Protein AF-A0A7C5J9Q0-F1 (afdb_monomer)

Radius of gyration: 25.02 Å; Cα contacts (8 Å, |Δi|>4): 66; chains: 1; bounding box: 56×14×73 Å

Solvent-accessible surface area (backbone atoms only — not comparable to full-atom values): 5003 Å² total; per-residue (Å²): 111,71,66,60,53,53,53,49,54,50,54,57,57,59,68,64,74,73,79,63,66,53,92,59,57,42,71,53,73,51,79,54,95,94,42,82,46,77,49,76,42,73,66,47,56,72,68,57,38,54,52,53,50,49,54,50,52,54,49,52,50,53,47,47,52,40,58,24,84,86,47,94,24,60,44,39,53,52,51,66,76,76,109

pLDDT: mean 90.5, std 11.59, range [58.56, 98.62]

Nearest PDB structures (foldseek):
  6d6v-assembly1_A  TM=3.042E-01  e=2.535E+00  Tetrahymena thermophila
  8hcq-assembly1_R  TM=3.066E-01  e=8.394E+00  Homo sapiens
  7o05-assembly2_B  TM=2.453E-01  e=7.348E+00  Severe acute respiratory syndrome coronavirus 2

Sequence (83 aa):
MRCLATTLALLLALAGCGREAPSTPYQSQFLALGTLVNISLWGVDDDQGAAAVRAVEDELNRVYDTWHAWRPSTLTDLNRRLA

Foldseek 3Di:
DVVVVVVVVVVVVVVPVPPDQPPAWDWDWDDAPRDIDIDTHGRDDPVRSVVVVVVVVVVRVVCCQACPPPDPHVVVVVVVVVD

Mean predicted aligned error: 8.35 Å

Secondary structure (DSSP, 8-state):
-HHHHHHHHHHHHHTTTT-SS-SSPEEEEEEETTEEEEEEESS--HHHHHHHHHHHHHHHHHHHHHS-SSSSSHHHHHHHHH-

Structure (mmCIF, N/CA/C/O backbone):
data_AF-A0A7C5J9Q0-F1
#
_entry.id   AF-A0A7C5J9Q0-F1
#
loop_
_atom_site.group_PDB
_atom_site.id
_atom_site.type_symbol
_atom_site.label_atom_id
_atom_site.label_alt_id
_atom_site.label_comp_id
_atom_site.label_asym_id
_atom_site.label_entity_id
_atom_site.label_seq_id
_atom_site.pdbx_PDB_ins_code
_atom_site.Cartn_x
_atom_site.Cartn_y
_atom_site.Cartn_z
_atom_site.occupancy
_atom_site.B_iso_or_equiv
_atom_site.auth_seq_id
_atom_site.auth_comp_id
_atom_site.auth_asym_id
_atom_site.auth_atom_id
_atom_site.pdbx_PDB_model_num
ATOM 1 N N . MET A 1 1 ? -39.661 4.898 47.047 1.00 61.22 1 MET A N 1
ATOM 2 C CA . MET A 1 1 ? -39.989 4.332 45.714 1.00 61.22 1 MET A CA 1
ATOM 3 C C . MET A 1 1 ? -39.895 5.361 44.584 1.00 61.22 1 MET A C 1
ATOM 5 O O . MET A 1 1 ? -39.242 5.060 43.599 1.00 61.22 1 MET A O 1
ATOM 9 N N . ARG A 1 2 ? -40.452 6.580 44.718 1.00 69.88 2 ARG A N 1
ATOM 10 C CA . ARG A 1 2 ? -40.406 7.621 43.661 1.00 69.88 2 ARG A CA 1
ATOM 11 C C . ARG A 1 2 ? -38.988 8.082 43.289 1.00 69.88 2 ARG A C 1
ATOM 13 O O . ARG A 1 2 ? -38.703 8.153 42.106 1.00 69.88 2 ARG A O 1
ATOM 20 N N . CYS A 1 3 ? -38.094 8.289 44.265 1.00 73.94 3 CYS A N 1
ATOM 21 C CA . CYS A 1 3 ? -36.695 8.648 43.982 1.00 73.94 3 CYS A CA 1
ATOM 22 C C . CYS A 1 3 ? -35.930 7.536 43.255 1.00 73.94 3 CYS A C 1
ATOM 24 O O . CYS A 1 3 ? -35.151 7.824 42.362 1.00 73.94 3 CYS A O 1
ATOM 26 N N . LEU A 1 4 ? -36.188 6.267 43.595 1.00 79.81 4 LEU A N 1
ATOM 27 C CA . LEU A 1 4 ? -35.509 5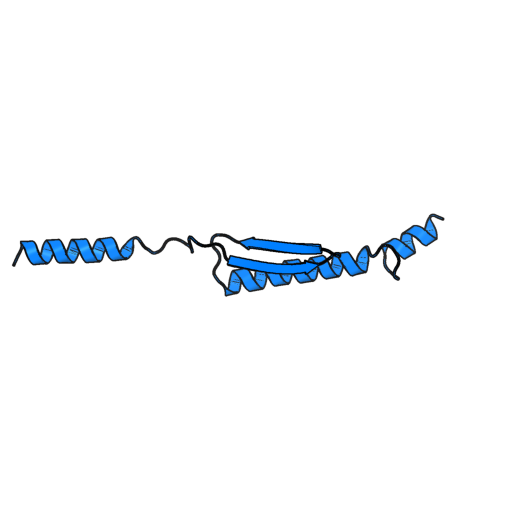.127 42.973 1.00 79.81 4 LEU A CA 1
ATOM 28 C C . LEU A 1 4 ? -35.858 5.016 41.478 1.00 79.81 4 LEU A C 1
ATOM 30 O O . LEU A 1 4 ? -34.995 4.723 40.658 1.00 79.81 4 LEU A O 1
ATOM 34 N N . ALA A 1 5 ? -37.117 5.298 41.129 1.00 83.88 5 ALA A N 1
ATOM 35 C CA . ALA A 1 5 ? -37.587 5.288 39.748 1.00 83.88 5 ALA A CA 1
ATOM 36 C C . ALA A 1 5 ? -36.972 6.425 38.914 1.00 83.88 5 ALA A C 1
ATOM 38 O O . ALA A 1 5 ? -36.590 6.194 37.770 1.00 83.88 5 ALA A O 1
ATOM 39 N N . THR A 1 6 ? -36.817 7.628 39.481 1.00 85.62 6 THR A N 1
ATOM 40 C CA . THR A 1 6 ? -36.141 8.740 38.793 1.00 85.62 6 THR A CA 1
ATOM 41 C C . THR A 1 6 ? -34.647 8.497 38.625 1.00 85.62 6 THR A C 1
ATOM 43 O O . THR A 1 6 ? -34.117 8.790 37.556 1.00 85.62 6 THR A O 1
ATOM 46 N N . THR A 1 7 ? -33.965 7.924 39.622 1.00 88.69 7 THR A N 1
ATOM 47 C CA . THR A 1 7 ? -32.543 7.567 39.484 1.00 88.69 7 THR A CA 1
ATOM 48 C C . THR A 1 7 ? -32.343 6.507 38.402 1.00 88.69 7 THR A C 1
ATOM 50 O O . THR A 1 7 ? -31.434 6.626 37.586 1.00 88.69 7 THR A O 1
ATOM 53 N N . LEU A 1 8 ? -33.220 5.501 38.350 1.00 89.19 8 LEU A N 1
ATOM 54 C CA . LEU A 1 8 ? -33.159 4.447 37.341 1.00 89.19 8 LEU A CA 1
ATOM 55 C C . LEU A 1 8 ? -33.415 4.999 35.930 1.00 89.19 8 LEU A C 1
ATOM 57 O O . LEU A 1 8 ? -32.636 4.728 35.023 1.00 89.19 8 LEU A O 1
ATOM 61 N N . ALA A 1 9 ? -34.446 5.828 35.750 1.00 86.94 9 ALA A N 1
ATOM 62 C CA . ALA A 1 9 ? -34.740 6.460 34.463 1.00 86.94 9 ALA A CA 1
ATOM 63 C C . ALA A 1 9 ? -33.585 7.347 33.962 1.00 86.94 9 ALA A C 1
ATOM 65 O O . ALA A 1 9 ? -33.283 7.346 32.770 1.00 86.94 9 ALA A O 1
ATOM 66 N N . LEU A 1 10 ? -32.903 8.054 34.869 1.00 85.94 10 LEU A N 1
ATOM 67 C CA . LEU A 1 10 ? -31.734 8.864 34.532 1.00 85.94 10 LEU A CA 1
ATOM 68 C C . LEU A 1 10 ? -30.553 7.990 34.079 1.00 85.94 10 LEU A C 1
ATOM 70 O O . LEU A 1 10 ? -29.926 8.290 33.068 1.00 85.94 10 LEU A O 1
ATOM 74 N N . LEU A 1 11 ? -30.290 6.875 34.766 1.00 84.94 11 LEU A N 1
ATOM 75 C CA . LEU A 1 11 ? -29.243 5.921 34.378 1.00 84.94 11 LEU A CA 1
ATOM 76 C C . LEU A 1 11 ? -29.510 5.293 33.000 1.00 84.94 11 LEU A C 1
ATOM 78 O O . LEU A 1 11 ? -28.588 5.158 32.199 1.00 84.94 11 LEU A O 1
ATOM 82 N N . LEU A 1 12 ? -30.769 4.961 32.698 1.00 82.88 12 LEU A N 1
ATOM 83 C CA . LEU A 1 12 ? -31.177 4.454 31.383 1.00 82.88 12 LEU A CA 1
ATOM 84 C C . LEU A 1 12 ? -31.039 5.508 30.274 1.00 82.88 12 LEU A C 1
ATOM 86 O O . LEU A 1 12 ? -30.642 5.166 29.164 1.00 82.88 12 LEU A O 1
ATOM 90 N N . ALA A 1 13 ? -31.317 6.781 30.568 1.00 81.19 13 ALA A N 1
ATOM 91 C CA . ALA A 1 13 ? -31.124 7.870 29.613 1.00 81.19 13 ALA A CA 1
ATOM 92 C C . ALA A 1 13 ? -29.634 8.117 29.304 1.00 81.19 13 ALA A C 1
ATOM 94 O O . ALA A 1 13 ? -29.283 8.371 28.154 1.00 81.19 13 ALA A O 1
ATOM 95 N N . LEU A 1 14 ? -28.746 7.978 30.297 1.00 75.06 14 LEU A N 1
ATOM 96 C CA . LEU A 1 14 ? -27.296 8.108 30.098 1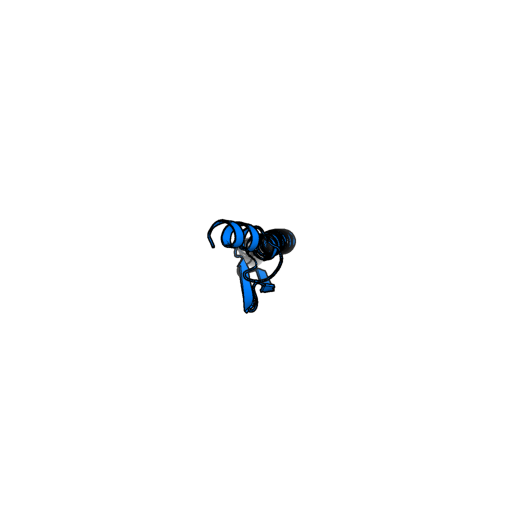.00 75.06 14 LEU A CA 1
ATOM 97 C C . LEU A 1 14 ? -26.692 6.945 29.292 1.00 75.06 14 LEU A C 1
ATOM 99 O O . LEU A 1 14 ? -25.705 7.147 28.589 1.00 75.06 14 LEU A O 1
ATOM 103 N N . ALA A 1 15 ? -27.290 5.751 29.338 1.00 71.00 15 ALA A N 1
ATOM 104 C CA . ALA A 1 15 ? -26.832 4.600 28.557 1.00 71.00 15 ALA A CA 1
ATOM 105 C C . ALA A 1 15 ? -27.043 4.762 27.033 1.00 71.00 15 ALA A C 1
ATOM 107 O O . ALA A 1 15 ? -26.433 4.035 26.251 1.00 71.00 15 ALA A O 1
ATOM 108 N N . GLY A 1 16 ? -27.884 5.712 26.599 1.00 65.56 16 GLY A N 1
ATOM 109 C CA . GLY A 1 16 ? -28.160 5.988 25.184 1.00 65.56 16 GLY A CA 1
ATOM 110 C C . GLY A 1 16 ? -27.175 6.945 24.501 1.00 65.56 16 GLY A C 1
ATOM 111 O O . GLY A 1 16 ? -27.101 6.953 23.275 1.00 65.56 16 GLY A O 1
ATOM 112 N N . CYS A 1 17 ? -26.390 7.720 25.258 1.00 63.84 17 CYS A N 1
ATOM 113 C CA . CYS A 1 17 ? -25.460 8.715 24.702 1.00 63.84 17 CYS A CA 1
ATOM 114 C C . CYS A 1 17 ? -24.128 8.127 24.197 1.00 63.84 17 CYS A C 1
ATOM 116 O O . CYS A 1 17 ? -23.256 8.878 23.785 1.00 63.84 17 CYS A O 1
ATOM 118 N N . GLY A 1 18 ? -23.941 6.805 24.233 1.00 58.56 18 GLY A N 1
ATOM 119 C CA . GLY A 1 18 ? -22.672 6.160 23.867 1.00 58.56 18 GLY A CA 1
ATOM 120 C C . GLY A 1 18 ? -22.542 5.736 22.403 1.00 58.56 18 GLY A C 1
ATOM 121 O O . GLY A 1 18 ? -21.569 5.067 22.067 1.00 58.56 18 GLY A O 1
ATOM 122 N N . ARG A 1 19 ? -23.517 6.044 21.538 1.00 59.03 19 ARG A N 1
ATOM 123 C CA . ARG A 1 19 ? -23.514 5.588 20.138 1.00 59.03 19 ARG A CA 1
ATOM 124 C C . ARG A 1 19 ? -23.149 6.713 19.175 1.00 59.03 19 ARG A C 1
ATOM 126 O O . ARG A 1 19 ? -23.911 7.048 18.276 1.00 59.03 19 ARG A O 1
ATOM 133 N N . GLU A 1 20 ? -21.970 7.279 19.383 1.00 61.62 20 GLU A N 1
ATOM 134 C CA . GLU A 1 20 ? -21.245 8.009 18.345 1.00 61.62 20 GLU A CA 1
ATOM 135 C C . GLU A 1 20 ? -20.389 7.020 17.549 1.00 61.62 20 GLU A C 1
ATOM 137 O O . GLU A 1 20 ? -20.052 5.939 18.040 1.00 61.62 20 GLU A O 1
ATOM 142 N N . ALA A 1 21 ? -20.108 7.351 16.285 1.00 60.41 21 ALA A N 1
ATOM 143 C CA . ALA A 1 21 ? -19.213 6.570 15.436 1.00 60.41 21 ALA A CA 1
ATOM 144 C C . ALA A 1 21 ? -17.914 6.224 16.194 1.00 60.41 21 ALA A C 1
ATOM 146 O O . ALA A 1 21 ? -17.539 6.995 17.083 1.00 60.41 21 ALA A O 1
ATOM 147 N N . PRO A 1 22 ? -17.230 5.104 15.876 1.00 66.00 22 PRO A N 1
ATOM 148 C CA . PRO A 1 22 ? -16.049 4.676 16.619 1.00 66.00 22 PRO A CA 1
ATOM 149 C C . PRO A 1 22 ? -15.093 5.854 16.829 1.00 66.00 22 PRO A C 1
ATOM 151 O O . PRO A 1 22 ? -14.560 6.423 15.877 1.00 66.00 22 PRO A O 1
ATOM 154 N N . SER A 1 23 ? -14.920 6.261 18.089 1.00 73.44 23 SER A N 1
ATOM 155 C CA . SER A 1 23 ? -14.010 7.347 18.473 1.00 73.44 23 SER A CA 1
ATOM 156 C C . SER A 1 23 ? -12.543 6.947 18.297 1.00 73.44 23 SER A C 1
ATOM 158 O O . SER A 1 23 ? -11.642 7.771 18.436 1.00 73.44 23 SER A O 1
ATOM 160 N N . THR A 1 24 ? -12.303 5.677 17.981 1.00 86.69 24 THR A N 1
ATOM 161 C CA . THR A 1 24 ? -11.028 5.115 17.564 1.00 86.69 24 THR A CA 1
ATOM 162 C C . THR A 1 24 ? -11.025 4.926 16.047 1.00 86.69 24 THR A C 1
ATOM 164 O O . THR A 1 24 ? -11.945 4.288 15.530 1.00 86.69 24 THR A O 1
ATOM 167 N N . PRO A 1 25 ? -10.008 5.421 15.323 1.00 93.94 25 PRO A N 1
ATOM 168 C CA . PRO A 1 25 ? -9.911 5.183 13.892 1.00 93.94 25 PRO A CA 1
ATOM 169 C C . PRO A 1 25 ? -9.617 3.709 13.610 1.00 93.94 25 PRO A C 1
ATOM 171 O O . PRO A 1 25 ? -8.829 3.081 14.321 1.00 93.94 25 PRO A O 1
ATOM 174 N N . TYR A 1 26 ? -10.174 3.194 12.519 1.00 95.94 26 TYR A N 1
ATOM 175 C CA . TYR A 1 26 ? -9.671 1.978 11.895 1.00 95.94 26 TYR A CA 1
ATOM 176 C C . TYR A 1 26 ? -8.247 2.245 11.398 1.00 95.94 26 TYR A C 1
ATOM 178 O O . TYR A 1 26 ? -8.003 3.254 10.730 1.00 95.94 26 TYR A O 1
ATOM 186 N N . GLN A 1 27 ? -7.303 1.362 11.722 1.00 97.38 27 GLN A N 1
ATOM 187 C CA . GLN A 1 27 ? -5.908 1.496 11.309 1.00 97.38 27 GLN A CA 1
ATOM 188 C C . GLN A 1 27 ? -5.437 0.261 10.553 1.00 97.38 27 GLN A C 1
ATOM 190 O O . GLN A 1 27 ? -5.710 -0.866 10.958 1.00 97.38 27 GLN A O 1
ATOM 195 N N . SER A 1 28 ? -4.691 0.486 9.473 1.00 98.19 28 SER A N 1
ATOM 196 C CA . SER A 1 28 ? -4.025 -0.573 8.719 1.00 98.19 28 SER A CA 1
ATOM 197 C C . SER A 1 28 ? -2.669 -0.108 8.206 1.00 98.19 28 SER A C 1
ATOM 199 O O . SER A 1 28 ? -2.438 1.083 7.979 1.00 98.19 28 SER A O 1
ATOM 201 N N . GLN A 1 29 ? -1.776 -1.069 8.008 1.00 98.31 29 GLN A N 1
ATOM 202 C CA . GLN A 1 29 ? -0.420 -0.850 7.545 1.00 98.31 29 GLN A CA 1
ATOM 203 C C . GLN A 1 29 ? -0.014 -1.935 6.551 1.00 98.31 29 GLN A C 1
ATOM 205 O O . GLN A 1 29 ? -0.211 -3.122 6.800 1.00 98.31 29 GLN A O 1
ATOM 210 N N . PHE A 1 30 ? 0.617 -1.519 5.456 1.00 97.94 30 PHE A N 1
ATOM 211 C CA . PHE A 1 30 ? 1.129 -2.415 4.422 1.00 97.94 30 PHE A CA 1
ATOM 212 C C . PHE A 1 30 ? 2.343 -1.800 3.716 1.00 97.94 30 PHE A C 1
ATOM 214 O O . PHE A 1 30 ? 2.628 -0.608 3.844 1.00 97.94 30 PHE A O 1
ATOM 221 N N . LEU A 1 31 ? 3.093 -2.621 2.980 1.00 97.44 31 LEU A N 1
ATOM 222 C CA . LEU A 1 31 ? 4.208 -2.161 2.153 1.00 97.44 31 LEU A CA 1
ATOM 223 C C . LEU A 1 31 ? 3.714 -1.876 0.735 1.00 97.44 31 LEU A C 1
ATOM 225 O O . LEU A 1 31 ? 3.148 -2.753 0.091 1.00 97.44 31 LEU A O 1
ATOM 229 N N . ALA A 1 32 ? 3.991 -0.681 0.227 1.00 96.69 32 ALA A N 1
ATOM 230 C CA . ALA A 1 32 ? 3.754 -0.330 -1.168 1.00 96.69 32 ALA A CA 1
ATOM 231 C C . ALA A 1 32 ? 4.819 0.656 -1.647 1.00 96.69 32 ALA A C 1
ATOM 233 O O . ALA A 1 32 ? 5.357 1.439 -0.865 1.00 96.69 32 ALA A O 1
ATOM 234 N N . LEU A 1 33 ? 5.151 0.599 -2.940 1.00 94.12 33 LEU A N 1
ATOM 235 C CA . LEU A 1 33 ? 6.104 1.514 -3.585 1.00 94.12 33 LEU A CA 1
ATOM 236 C C . LEU A 1 33 ? 7.461 1.642 -2.852 1.00 94.12 33 LEU A C 1
ATOM 238 O O . LEU A 1 33 ? 8.093 2.694 -2.874 1.00 94.12 33 LEU A O 1
ATOM 242 N N . GLY A 1 34 ? 7.923 0.566 -2.206 1.00 94.12 34 GLY A N 1
ATOM 243 C CA . GLY A 1 34 ? 9.216 0.527 -1.511 1.00 94.12 34 GLY A CA 1
ATOM 244 C C . GLY A 1 34 ? 9.240 1.187 -0.127 1.00 94.12 34 GLY A C 1
ATOM 245 O O . GLY A 1 34 ? 10.323 1.410 0.407 1.00 94.12 34 GLY A O 1
ATOM 246 N N . THR A 1 35 ? 8.082 1.489 0.464 1.00 96.81 35 THR A N 1
ATOM 247 C CA . THR A 1 35 ? 7.973 2.056 1.815 1.00 96.81 35 THR A CA 1
ATOM 248 C C . THR A 1 35 ? 6.795 1.461 2.591 1.00 96.81 35 THR A C 1
ATOM 250 O O . THR A 1 35 ? 5.986 0.707 2.049 1.00 96.81 35 THR A O 1
ATOM 253 N N . LEU A 1 36 ? 6.714 1.801 3.877 1.00 98.12 36 LEU A N 1
ATOM 254 C CA . LEU A 1 36 ? 5.628 1.439 4.777 1.00 98.12 36 LEU A CA 1
ATOM 255 C C . LEU A 1 36 ? 4.521 2.494 4.710 1.00 98.12 36 LEU A C 1
ATOM 257 O O . LEU A 1 36 ? 4.733 3.653 5.066 1.00 98.12 36 LEU A O 1
ATOM 261 N N . VAL A 1 37 ? 3.339 2.084 4.262 1.00 98.25 37 VAL A N 1
ATOM 262 C CA . VAL A 1 37 ? 2.137 2.917 4.198 1.00 98.25 37 VAL A CA 1
ATOM 263 C C . VAL A 1 37 ? 1.310 2.674 5.455 1.00 98.25 37 VAL A C 1
ATOM 265 O O . VAL A 1 37 ? 1.104 1.531 5.856 1.00 98.25 37 VAL A O 1
ATOM 268 N N . ASN A 1 38 ? 0.846 3.752 6.084 1.00 98.25 38 ASN A N 1
ATOM 269 C CA . ASN A 1 38 ? -0.047 3.709 7.239 1.00 98.25 38 ASN A CA 1
ATOM 270 C C . ASN A 1 38 ? -1.328 4.482 6.910 1.00 98.25 38 ASN A C 1
ATOM 272 O O . ASN A 1 38 ? -1.253 5.628 6.462 1.00 98.25 38 ASN A O 1
ATOM 276 N N . ILE A 1 39 ? -2.486 3.862 7.131 1.00 97.94 39 ILE A N 1
ATOM 277 C CA . ILE A 1 39 ? -3.801 4.446 6.873 1.00 97.94 39 ILE A CA 1
ATOM 278 C C . ILE A 1 39 ? -4.594 4.477 8.175 1.00 97.94 39 ILE A C 1
ATOM 280 O O . ILE A 1 39 ? -4.682 3.483 8.890 1.00 97.94 39 ILE A O 1
ATOM 284 N N . SER A 1 40 ? -5.201 5.627 8.464 1.00 97.44 40 SER A N 1
ATOM 285 C CA . SER A 1 40 ? -6.153 5.804 9.561 1.00 97.44 40 SER A CA 1
ATOM 286 C C . SER A 1 40 ? -7.473 6.339 9.015 1.00 97.44 40 SER A C 1
ATOM 288 O O . SER A 1 40 ? -7.500 7.408 8.405 1.00 97.44 40 SER A O 1
ATOM 290 N N . LEU A 1 41 ? -8.558 5.599 9.235 1.00 96.44 41 LEU A N 1
ATOM 291 C CA . LEU A 1 41 ? -9.903 5.921 8.763 1.00 96.44 41 LEU A CA 1
ATOM 292 C C . LEU A 1 41 ? -10.812 6.184 9.962 1.00 96.44 41 LEU A C 1
ATOM 294 O O . LEU A 1 41 ? -10.962 5.342 10.843 1.00 96.44 41 LEU A O 1
ATOM 298 N N . TRP A 1 42 ? -11.416 7.366 9.995 1.00 94.94 42 TRP A N 1
ATOM 299 C CA . TRP A 1 42 ? -12.326 7.777 11.059 1.00 94.94 42 TRP A CA 1
ATOM 300 C C . TRP A 1 42 ? -13.776 7.565 10.641 1.00 94.94 42 TRP A C 1
ATOM 302 O O . TRP A 1 42 ? -14.131 7.815 9.491 1.00 94.94 42 TRP A O 1
ATOM 312 N N . GLY A 1 43 ? -14.619 7.160 11.592 1.00 92.31 43 GLY A N 1
ATOM 313 C CA . GLY A 1 43 ? -16.061 7.050 11.372 1.00 92.31 43 GLY A CA 1
ATOM 314 C C . GLY A 1 43 ? -16.492 5.886 10.477 1.00 92.31 43 GLY A C 1
ATOM 315 O O . GLY A 1 43 ? -17.600 5.922 9.951 1.00 92.31 43 GLY A O 1
ATOM 316 N N . VAL A 1 44 ? -15.634 4.878 10.310 1.00 93.69 44 VAL A N 1
ATOM 317 C CA . VAL A 1 44 ? -15.934 3.640 9.580 1.00 93.69 44 VAL A CA 1
ATOM 318 C C . VAL A 1 44 ? -16.009 2.465 10.548 1.00 93.69 44 VAL A C 1
ATOM 320 O O . VAL A 1 44 ? -15.338 2.473 11.581 1.00 93.69 44 VAL A O 1
ATOM 323 N N . ASP A 1 45 ? -16.819 1.464 10.216 1.00 93.31 45 ASP A N 1
ATOM 324 C CA . ASP A 1 45 ? -16.704 0.140 10.833 1.00 93.31 45 ASP A CA 1
ATOM 325 C C . ASP A 1 45 ? -15.552 -0.676 10.207 1.00 93.31 45 ASP A C 1
ATOM 327 O O . ASP A 1 45 ? -14.903 -0.240 9.250 1.00 93.31 45 ASP A O 1
ATOM 331 N N . ASP A 1 46 ? -15.271 -1.854 10.766 1.00 93.25 46 ASP A N 1
ATOM 332 C CA . ASP A 1 46 ? -14.143 -2.693 10.340 1.00 93.25 46 ASP A CA 1
ATOM 333 C C . ASP A 1 46 ? -14.284 -3.203 8.897 1.00 93.25 46 ASP A C 1
ATOM 335 O O . ASP A 1 46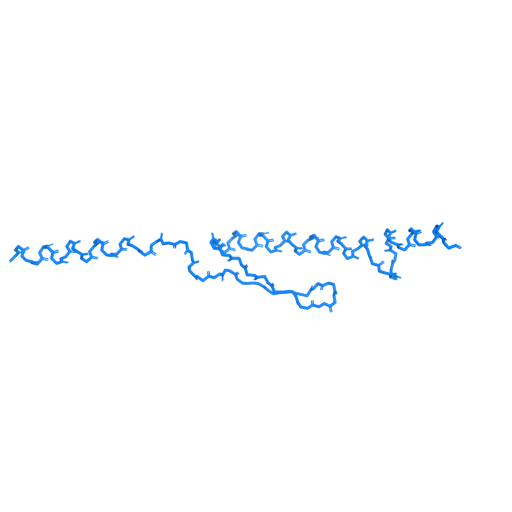 ? -13.287 -3.279 8.174 1.00 93.25 46 ASP A O 1
ATOM 339 N N . ASP A 1 47 ? -15.505 -3.513 8.450 1.00 96.31 47 ASP A N 1
ATOM 340 C CA . ASP A 1 47 ? -15.762 -4.014 7.096 1.00 96.31 47 ASP A CA 1
ATOM 341 C C . ASP A 1 47 ? -15.546 -2.903 6.062 1.00 96.31 47 ASP A C 1
ATOM 343 O O . ASP A 1 47 ? -14.885 -3.102 5.036 1.00 96.31 47 ASP A O 1
ATOM 347 N N . GLN A 1 48 ? -16.052 -1.704 6.359 1.00 96.62 48 GLN A N 1
ATOM 348 C CA . GLN A 1 48 ? -15.819 -0.494 5.576 1.00 96.62 48 GLN A CA 1
ATOM 349 C C . GLN A 1 48 ? -14.331 -0.135 5.534 1.00 96.62 48 GLN A C 1
ATOM 351 O O . GLN A 1 48 ? -13.798 0.152 4.459 1.00 96.62 48 GLN A O 1
ATOM 356 N N . GLY A 1 49 ? -13.652 -0.179 6.684 1.00 97.69 49 GLY A N 1
ATOM 357 C CA . GLY A 1 49 ? -12.225 0.101 6.799 1.00 97.69 49 GLY A CA 1
ATOM 358 C C . GLY A 1 49 ? -11.380 -0.861 5.966 1.00 97.69 49 GLY A C 1
ATOM 359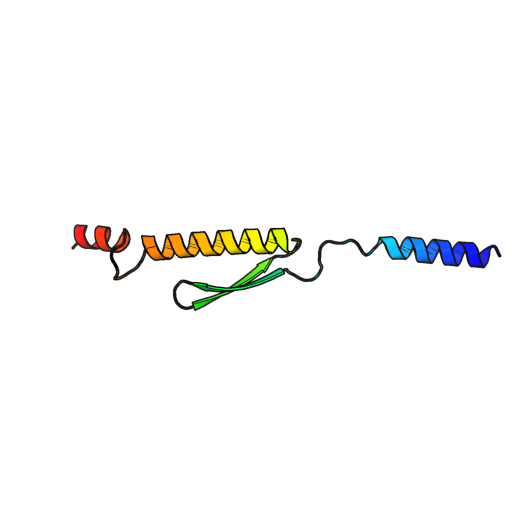 O O . GLY A 1 49 ? -10.556 -0.428 5.157 1.00 97.69 49 GLY A O 1
ATOM 360 N N . ALA A 1 50 ? -11.644 -2.163 6.081 1.00 98.19 50 ALA A N 1
ATOM 361 C CA . ALA A 1 50 ? -10.946 -3.192 5.320 1.00 98.19 50 ALA A CA 1
ATOM 362 C C . ALA A 1 50 ? -11.194 -3.075 3.808 1.00 98.19 50 ALA A C 1
ATOM 364 O O . ALA A 1 50 ? -10.265 -3.232 3.012 1.00 98.19 50 ALA A O 1
ATOM 365 N N . ALA A 1 51 ? -12.432 -2.789 3.391 1.00 98.56 51 ALA A N 1
ATOM 366 C CA . ALA A 1 51 ? -12.761 -2.591 1.982 1.00 98.56 51 ALA A CA 1
ATOM 367 C C . ALA A 1 51 ? -12.051 -1.360 1.393 1.00 98.56 51 ALA A C 1
ATOM 369 O O . ALA A 1 51 ? -11.497 -1.439 0.296 1.00 98.56 51 ALA A O 1
ATOM 370 N N . ALA A 1 52 ? -12.026 -0.247 2.132 1.00 98.50 52 ALA A N 1
ATOM 371 C 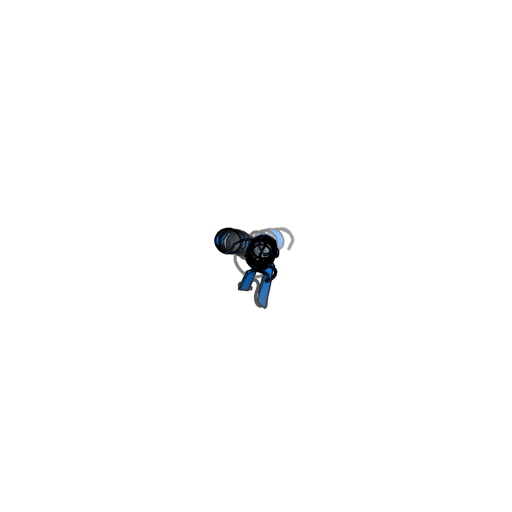CA . ALA A 1 52 ? -11.353 0.976 1.710 1.00 98.50 52 ALA A CA 1
ATOM 372 C C . ALA A 1 52 ? -9.835 0.787 1.593 1.00 98.50 52 ALA A C 1
ATOM 374 O O . ALA A 1 52 ? -9.244 1.189 0.592 1.00 98.50 52 ALA A O 1
ATOM 375 N N . VAL A 1 53 ? -9.203 0.134 2.573 1.00 98.62 53 VAL A N 1
ATOM 376 C CA . VAL A 1 53 ? -7.760 -0.144 2.527 1.00 98.62 53 VAL A CA 1
ATOM 377 C C . VAL A 1 53 ? -7.401 -1.042 1.349 1.00 98.62 53 VAL A C 1
ATOM 379 O O . VAL A 1 53 ? -6.466 -0.723 0.621 1.00 98.62 53 VAL A O 1
ATOM 382 N N . ARG A 1 54 ? -8.186 -2.093 1.087 1.00 98.56 54 ARG A N 1
ATOM 383 C CA . ARG A 1 54 ? -7.961 -2.973 -0.069 1.00 98.56 54 ARG A CA 1
ATOM 384 C C . ARG A 1 54 ? -8.024 -2.213 -1.394 1.00 98.56 54 ARG A C 1
ATOM 386 O O . ARG A 1 54 ? -7.167 -2.404 -2.245 1.00 98.56 54 ARG A O 1
ATOM 393 N N . ALA A 1 55 ? -8.988 -1.304 -1.543 1.00 98.62 55 ALA A N 1
ATOM 394 C CA . ALA A 1 55 ? -9.085 -0.472 -2.740 1.00 98.62 55 ALA A CA 1
ATOM 395 C C . ALA A 1 55 ? -7.851 0.433 -2.928 1.00 98.62 55 ALA A C 1
ATOM 397 O O . ALA A 1 55 ? -7.398 0.633 -4.055 1.00 98.62 55 ALA A O 1
ATOM 398 N N . VAL A 1 56 ? -7.286 0.963 -1.836 1.00 98.38 56 VAL A N 1
ATOM 399 C CA . VAL A 1 56 ? -6.039 1.745 -1.887 1.00 98.38 56 VAL A CA 1
ATOM 400 C C . VAL A 1 56 ? -4.847 0.862 -2.260 1.00 98.38 56 VAL A C 1
ATOM 402 O O . VAL A 1 56 ? -4.037 1.266 -3.092 1.00 98.38 56 VAL A O 1
ATOM 405 N N . GLU A 1 57 ? -4.733 -0.334 -1.681 1.00 98.25 57 GLU A N 1
ATOM 406 C CA . GLU A 1 57 ? -3.680 -1.299 -2.021 1.00 98.25 57 GLU A CA 1
ATOM 407 C C . GLU A 1 57 ? -3.720 -1.687 -3.505 1.00 98.25 57 GLU A C 1
ATOM 409 O O . GLU A 1 57 ? -2.693 -1.624 -4.186 1.00 98.25 57 GLU A O 1
ATOM 414 N N . ASP A 1 58 ? -4.902 -2.020 -4.026 1.00 98.31 58 ASP A N 1
ATOM 415 C CA . ASP A 1 58 ? -5.101 -2.386 -5.430 1.00 98.31 58 ASP A CA 1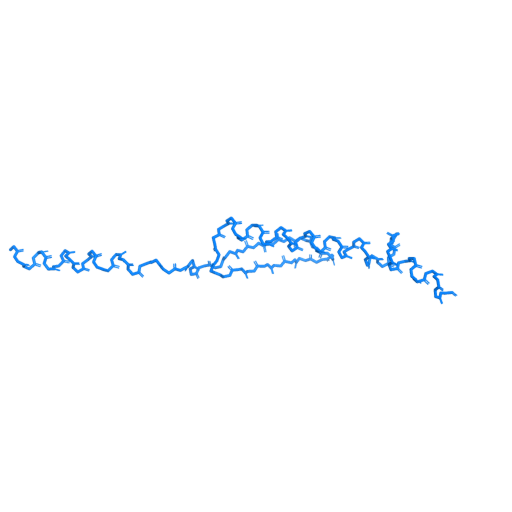
ATOM 416 C C . ASP A 1 58 ? -4.682 -1.248 -6.373 1.00 98.31 58 ASP A C 1
ATOM 418 O O . ASP A 1 58 ? -3.984 -1.473 -7.367 1.00 98.31 58 ASP A O 1
ATOM 422 N N . GLU A 1 59 ? -5.039 -0.006 -6.040 1.00 98.44 59 GLU A N 1
ATOM 423 C CA . GLU A 1 59 ? -4.656 1.159 -6.838 1.00 98.44 59 GLU A CA 1
ATOM 424 C C . GLU A 1 59 ? -3.147 1.434 -6.777 1.00 98.44 59 GLU A C 1
ATOM 426 O O . GLU A 1 59 ? -2.524 1.730 -7.800 1.00 98.44 59 GLU A O 1
ATOM 431 N N . LEU A 1 60 ? -2.521 1.286 -5.607 1.00 98.06 60 LEU A N 1
ATOM 432 C CA . LEU A 1 60 ? -1.071 1.435 -5.472 1.00 98.06 60 LEU A CA 1
ATOM 433 C C . LEU A 1 60 ? -0.307 0.345 -6.233 1.00 98.06 60 LEU A C 1
ATOM 435 O O . LEU A 1 60 ? 0.727 0.642 -6.837 1.00 98.06 60 LEU A O 1
ATOM 439 N N . ASN A 1 61 ? -0.828 -0.882 -6.279 1.00 97.06 61 ASN A N 1
ATOM 440 C CA . ASN A 1 61 ? -0.280 -1.957 -7.109 1.00 97.06 61 ASN A CA 1
ATOM 441 C C . ASN A 1 61 ? -0.419 -1.636 -8.603 1.00 97.06 61 ASN A C 1
ATOM 443 O O . ASN A 1 61 ? 0.550 -1.740 -9.356 1.00 97.06 61 ASN A O 1
ATOM 447 N N . ARG A 1 62 ? -1.582 -1.134 -9.035 1.00 97.81 62 ARG A N 1
ATOM 448 C CA . ARG A 1 62 ? -1.782 -0.682 -10.419 1.00 97.81 62 ARG A CA 1
ATOM 449 C C . ARG A 1 62 ? -0.794 0.426 -10.803 1.00 97.81 62 ARG A C 1
ATOM 451 O O . ARG A 1 62 ? -0.236 0.408 -11.906 1.00 97.81 62 ARG A O 1
ATOM 458 N N . VAL A 1 63 ? -0.564 1.392 -9.910 1.00 97.69 63 VAL A N 1
ATOM 459 C CA . VAL A 1 63 ? 0.431 2.463 -10.087 1.00 97.69 63 VAL A CA 1
ATOM 460 C C . VAL A 1 63 ? 1.838 1.885 -10.192 1.00 97.69 63 VAL A C 1
ATOM 462 O O . VAL A 1 63 ? 2.578 2.272 -11.097 1.00 97.69 63 VAL A O 1
ATOM 465 N N . TYR A 1 64 ? 2.192 0.951 -9.310 1.00 96.88 64 TYR A N 1
ATOM 466 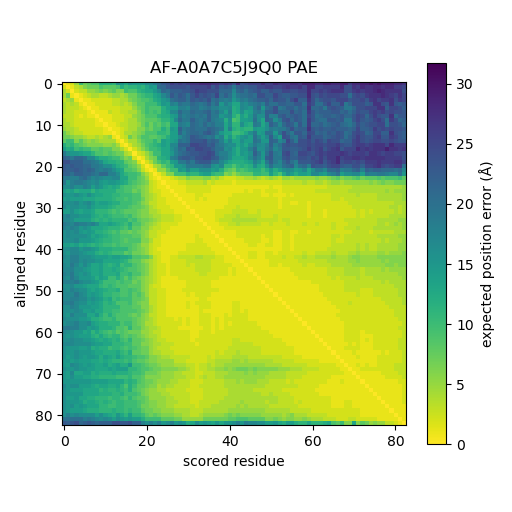C CA . TYR A 1 64 ? 3.491 0.287 -9.311 1.00 96.88 64 TYR A CA 1
ATOM 467 C C . TYR A 1 64 ? 3.785 -0.412 -10.640 1.00 96.88 64 TYR A C 1
ATOM 469 O O . TYR A 1 64 ? 4.872 -0.233 -11.186 1.00 96.88 64 TYR A O 1
ATOM 477 N N . ASP A 1 65 ? 2.813 -1.136 -11.194 1.00 96.69 65 ASP A N 1
ATOM 478 C CA . ASP A 1 65 ? 2.969 -1.841 -12.468 1.00 96.69 65 ASP A CA 1
ATOM 479 C C . ASP A 1 65 ? 3.036 -0.875 -13.660 1.00 96.69 65 ASP A C 1
ATOM 481 O O . ASP A 1 65 ? 3.867 -1.026 -14.558 1.00 96.69 65 ASP A O 1
ATOM 485 N N . THR A 1 66 ? 2.200 0.168 -13.654 1.00 98.06 66 THR A N 1
ATOM 486 C CA . THR A 1 66 ? 2.123 1.145 -14.755 1.00 98.06 66 THR A CA 1
ATOM 487 C C . THR A 1 66 ? 3.378 2.017 -14.830 1.00 98.06 66 THR A C 1
ATOM 489 O O . THR A 1 66 ? 3.919 2.256 -15.915 1.00 98.06 66 THR A O 1
ATOM 492 N N . TRP A 1 67 ? 3.845 2.497 -13.677 1.00 97.06 67 TRP A N 1
ATOM 493 C CA . TRP A 1 67 ? 4.886 3.522 -13.565 1.00 97.06 67 TRP A CA 1
ATOM 494 C C . TRP A 1 67 ? 6.213 2.980 -13.046 1.00 97.06 67 TRP A C 1
ATOM 496 O O . TRP A 1 67 ? 7.072 3.743 -12.606 1.00 97.06 67 TRP A O 1
ATOM 506 N N . HIS A 1 68 ? 6.415 1.664 -13.116 1.00 96.12 68 HIS A N 1
ATOM 507 C CA . HIS A 1 68 ? 7.671 1.068 -12.697 1.00 96.12 68 HIS A CA 1
ATOM 508 C C . HIS A 1 68 ? 8.855 1.673 -13.466 1.00 96.12 68 HIS A C 1
ATOM 510 O O . HIS A 1 68 ? 8.861 1.666 -14.697 1.00 96.12 68 HIS A O 1
ATOM 516 N N . ALA A 1 69 ? 9.883 2.146 -12.754 1.00 94.88 69 ALA A N 1
ATOM 517 C CA . ALA A 1 69 ? 10.957 2.942 -13.355 1.00 94.88 69 ALA A CA 1
ATOM 518 C C . ALA A 1 69 ? 11.950 2.142 -14.225 1.00 94.88 69 ALA A C 1
ATOM 520 O O . ALA A 1 69 ? 12.512 2.696 -15.165 1.00 94.88 69 ALA A O 1
ATOM 521 N N . TRP A 1 70 ? 12.165 0.850 -13.944 1.00 94.50 70 TRP A N 1
ATOM 522 C CA . TRP A 1 70 ? 13.152 0.020 -14.669 1.00 94.50 70 TRP A CA 1
ATOM 523 C C . TRP A 1 70 ? 12.662 -1.358 -15.138 1.00 94.50 70 TRP A C 1
ATOM 525 O O . TRP A 1 70 ? 13.405 -2.073 -15.806 1.00 94.50 70 TRP A O 1
ATOM 535 N N . ARG A 1 71 ? 11.436 -1.765 -14.793 1.00 95.44 71 ARG A N 1
ATOM 536 C CA . ARG A 1 71 ? 10.846 -3.024 -15.285 1.00 95.44 71 ARG A CA 1
ATOM 537 C C . ARG A 1 71 ? 9.928 -2.727 -16.466 1.00 95.44 71 ARG A C 1
ATOM 539 O O . ARG A 1 71 ? 9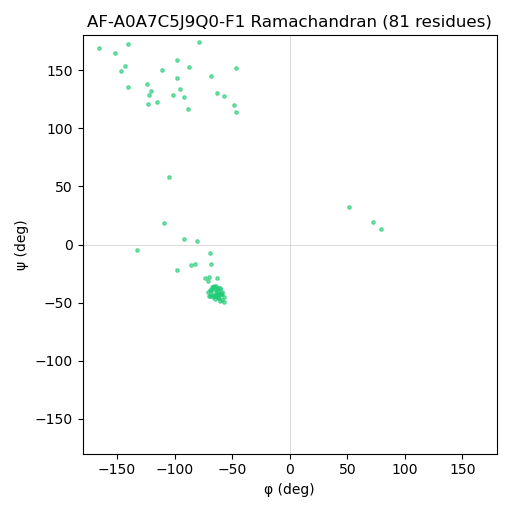.486 -1.584 -16.566 1.00 95.44 71 ARG A O 1
ATOM 546 N N . PRO A 1 72 ? 9.627 -3.719 -17.327 1.00 97.44 72 PRO A N 1
ATOM 547 C CA . PRO A 1 72 ? 8.640 -3.546 -18.388 1.00 97.44 72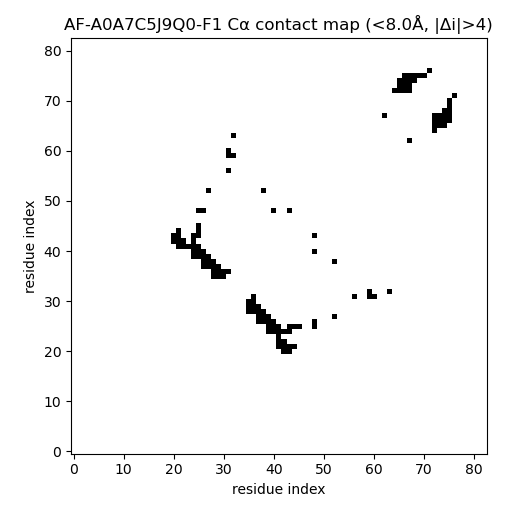 PRO A CA 1
ATOM 548 C C . PRO A 1 72 ? 7.346 -2.935 -17.834 1.00 97.44 72 PRO A C 1
ATOM 550 O O . PRO A 1 72 ? 6.753 -3.480 -16.909 1.00 97.44 72 PRO A O 1
ATOM 553 N N . SER A 1 73 ? 6.975 -1.770 -18.357 1.00 97.94 73 SER A N 1
ATOM 554 C CA . SER A 1 73 ? 5.897 -0.914 -17.855 1.00 97.94 73 SER A CA 1
ATOM 555 C C . SER A 1 73 ? 5.533 0.133 -18.909 1.00 97.94 73 SER A C 1
ATOM 557 O O . SER A 1 73 ? 6.277 0.343 -19.875 1.00 97.94 73 SER A O 1
ATOM 559 N N . THR A 1 74 ? 4.422 0.843 -18.707 1.00 98.06 74 THR A N 1
ATOM 560 C CA . THR A 1 74 ? 4.051 1.983 -19.560 1.00 98.06 74 THR A CA 1
ATOM 561 C C . THR A 1 74 ? 5.136 3.058 -19.546 1.00 98.06 74 THR A C 1
ATOM 563 O O . THR A 1 74 ? 5.487 3.590 -20.597 1.00 98.06 74 THR A O 1
ATOM 566 N N . LEU A 1 75 ? 5.720 3.343 -18.375 1.00 98.06 75 LEU A N 1
ATOM 567 C CA . LEU A 1 75 ? 6.806 4.317 -18.250 1.00 98.06 75 LEU A CA 1
ATOM 568 C C . LEU A 1 75 ? 8.055 3.909 -19.037 1.00 98.06 75 LEU A C 1
ATOM 570 O O . LEU A 1 75 ? 8.644 4.737 -19.729 1.00 98.06 75 LEU A O 1
ATOM 574 N N . THR A 1 76 ? 8.471 2.643 -18.955 1.00 98.06 76 THR A N 1
ATOM 575 C CA . THR A 1 76 ? 9.670 2.192 -19.677 1.00 98.06 76 THR A CA 1
ATOM 576 C C . THR A 1 76 ? 9.452 2.123 -21.186 1.00 98.06 76 THR A C 1
ATOM 578 O O . THR A 1 76 ? 10.392 2.397 -21.933 1.00 98.06 76 THR A O 1
ATOM 581 N N . ASP A 1 77 ? 8.234 1.830 -21.656 1.00 98.00 77 ASP A N 1
ATOM 582 C CA . ASP A 1 77 ? 7.903 1.942 -23.081 1.00 98.00 77 ASP A CA 1
ATOM 583 C C . ASP A 1 77 ? 7.922 3.397 -23.560 1.00 98.00 77 ASP A C 1
ATOM 585 O O . ASP A 1 77 ? 8.526 3.695 -24.590 1.00 98.00 77 ASP A O 1
ATOM 589 N N . LEU A 1 78 ? 7.331 4.313 -22.785 1.00 97.75 78 LEU A N 1
ATOM 590 C CA . LEU A 1 78 ? 7.358 5.745 -23.080 1.00 97.75 78 LEU A CA 1
ATOM 591 C C . LEU A 1 78 ? 8.799 6.258 -23.182 1.00 97.75 78 LEU A C 1
ATOM 593 O O . LEU A 1 78 ? 9.158 6.880 -24.179 1.00 97.75 78 LEU A O 1
ATOM 597 N N . ASN A 1 79 ? 9.639 5.947 -22.194 1.00 97.69 79 ASN A N 1
ATOM 598 C CA . ASN A 1 79 ? 11.035 6.379 -22.177 1.00 97.69 79 ASN A CA 1
ATOM 599 C C . ASN A 1 79 ? 11.818 5.846 -23.385 1.00 97.69 79 ASN A C 1
ATOM 601 O O . ASN A 1 79 ? 12.614 6.580 -23.963 1.00 97.69 79 ASN A O 1
ATOM 605 N N . ARG A 1 80 ? 11.558 4.603 -23.821 1.00 97.50 80 ARG A N 1
ATOM 606 C CA . ARG A 1 80 ? 12.197 4.020 -25.014 1.00 97.50 80 ARG A CA 1
ATOM 607 C C . ARG A 1 80 ? 11.847 4.769 -26.303 1.00 97.50 80 ARG A C 1
ATOM 609 O O . ARG A 1 80 ? 12.640 4.755 -27.231 1.00 97.50 80 ARG A O 1
ATOM 616 N N . ARG A 1 81 ? 10.669 5.394 -26.378 1.00 97.88 81 ARG A N 1
ATOM 617 C CA . ARG A 1 81 ? 10.227 6.164 -27.555 1.00 97.88 81 ARG A CA 1
ATOM 618 C C . ARG A 1 81 ? 10.780 7.589 -27.592 1.00 97.88 81 ARG A C 1
ATOM 620 O O . ARG A 1 81 ? 10.680 8.232 -28.631 1.00 97.88 81 ARG A O 1
ATOM 627 N N . LEU A 1 82 ? 11.276 8.090 -26.462 1.00 97.12 82 LEU A N 1
ATOM 628 C CA . LEU A 1 82 ? 11.807 9.449 -26.321 1.00 97.12 82 LEU A CA 1
ATOM 629 C C . LEU A 1 82 ? 13.336 9.519 -26.429 1.00 97.12 82 LEU A C 1
ATOM 631 O O . LEU A 1 82 ? 13.859 10.602 -26.681 1.00 97.12 82 LEU A O 1
ATOM 635 N N . ALA A 1 83 ? 14.027 8.403 -26.185 1.00 90.38 83 ALA A N 1
ATOM 636 C CA . ALA A 1 83 ? 15.479 8.271 -26.315 1.00 90.38 83 ALA A CA 1
ATOM 637 C C . ALA A 1 83 ? 15.903 8.090 -27.779 1.00 90.38 83 ALA A C 1
ATOM 639 O O . ALA A 1 83 ? 16.982 8.618 -28.128 1.00 90.38 83 ALA A O 1
#